Protein AF-A0A1X7SGV0-F1 (afdb_monomer_lite)

Organism: Amphimedon queenslandica (NCBI:txid400682)

pLDDT: mean 88.84, std 8.08, range [60.28, 98.0]

InterPro domains:
  IPR004328 BRO1 domain [PF03097] (2-79)
  IPR004328 BRO1 domai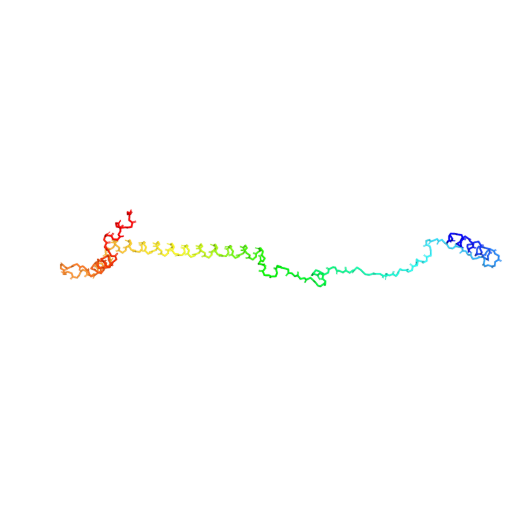n [PS51180] (1-93)
  IPR038499 BRO1 domain superfamily [G3DSA:1.25.40.280] (1-60)

Radius of gyration: 50.73 Å; chains: 1; bounding box: 78×48×131 Å

Structure (mmCIF, N/CA/C/O backbone):
data_AF-A0A1X7SGV0-F1
#
_entry.id   AF-A0A1X7SGV0-F1
#
loop_
_atom_site.group_PDB
_atom_site.id
_atom_site.type_symbol
_atom_site.label_atom_id
_atom_site.label_alt_id
_atom_site.label_comp_id
_atom_site.label_asym_id
_atom_site.label_entity_id
_atom_site.label_seq_id
_atom_site.pdbx_PDB_ins_code
_atom_site.Cartn_x
_atom_site.Cartn_y
_atom_site.Cartn_z
_atom_site.occupancy
_atom_site.B_iso_or_equiv
_atom_site.auth_seq_id
_atom_site.auth_comp_id
_atom_site.auth_asym_id
_atom_site.auth_atom_id
_atom_site.pdbx_PDB_model_num
ATOM 1 N N . GLU A 1 1 ? 40.873 4.808 -59.589 1.00 76.50 1 GLU A N 1
ATOM 2 C CA . GLU A 1 1 ? 41.889 3.741 -59.758 1.00 76.50 1 GLU A CA 1
ATOM 3 C C . GLU A 1 1 ? 41.274 2.352 -59.910 1.00 76.50 1 GLU A C 1
ATOM 5 O O . GLU A 1 1 ? 41.537 1.709 -60.919 1.00 76.50 1 GLU A O 1
ATOM 10 N N . LEU A 1 2 ? 40.386 1.924 -59.003 1.00 88.06 2 LEU A N 1
ATOM 11 C CA . LEU A 1 2 ? 39.732 0.606 -59.063 1.00 88.06 2 LEU A CA 1
ATOM 12 C C . LEU A 1 2 ? 39.016 0.318 -60.396 1.00 88.06 2 LEU A C 1
ATOM 14 O O . LEU A 1 2 ? 39.196 -0.741 -60.984 1.00 88.06 2 LEU A O 1
ATOM 18 N N . THR A 1 3 ? 38.259 1.282 -60.917 1.00 91.44 3 THR A N 1
ATOM 19 C CA . THR A 1 3 ? 37.530 1.146 -62.190 1.00 91.44 3 THR A CA 1
ATOM 20 C C . THR A 1 3 ? 38.450 0.993 -63.399 1.00 91.44 3 THR A C 1
ATOM 22 O O . THR A 1 3 ? 38.129 0.258 -64.326 1.00 91.44 3 THR A O 1
ATOM 25 N N . SER A 1 4 ? 39.605 1.662 -63.389 1.00 91.00 4 SER A N 1
ATOM 26 C CA . SER A 1 4 ? 40.616 1.535 -64.444 1.00 91.00 4 SER A CA 1
ATOM 27 C C . SER A 1 4 ? 41.299 0.166 -64.385 1.00 91.00 4 SER A C 1
ATOM 29 O O . SER A 1 4 ? 41.467 -0.483 -65.413 1.00 91.00 4 SER A O 1
ATOM 31 N N . SER A 1 5 ? 41.609 -0.314 -63.177 1.00 93.06 5 SER A N 1
ATOM 32 C CA . SER A 1 5 ? 42.170 -1.653 -62.964 1.00 93.06 5 SER A CA 1
ATOM 33 C C . SER A 1 5 ? 41.209 -2.764 -63.413 1.00 93.06 5 SER A C 1
ATOM 35 O O . SER A 1 5 ? 41.612 -3.671 -64.136 1.00 93.06 5 SER A O 1
ATOM 37 N N . LEU A 1 6 ? 39.918 -2.649 -63.074 1.00 94.00 6 LEU A N 1
ATOM 38 C CA . LEU A 1 6 ? 38.888 -3.606 -63.493 1.00 94.00 6 LEU A CA 1
ATOM 39 C C . LEU A 1 6 ? 38.749 -3.689 -65.017 1.00 94.00 6 LEU A C 1
ATOM 41 O O . LEU A 1 6 ? 38.675 -4.791 -65.549 1.00 94.00 6 LEU A O 1
ATOM 45 N N . LYS A 1 7 ? 38.764 -2.547 -65.719 1.00 94.25 7 LYS A N 1
ATOM 46 C CA . LYS A 1 7 ? 38.691 -2.516 -67.189 1.00 94.25 7 LYS A CA 1
ATOM 47 C C . LYS A 1 7 ? 39.882 -3.210 -67.841 1.00 94.25 7 LYS A C 1
ATOM 49 O O . LYS A 1 7 ? 39.688 -4.046 -68.710 1.00 94.25 7 LYS A O 1
ATOM 54 N N . LYS A 1 8 ? 41.100 -2.919 -67.372 1.00 94.12 8 LYS A N 1
ATOM 55 C CA . LYS A 1 8 ? 42.316 -3.571 -67.881 1.00 94.12 8 LYS A CA 1
ATOM 56 C C . LYS A 1 8 ? 42.295 -5.083 -67.661 1.00 94.12 8 LYS A C 1
ATOM 58 O O . LYS A 1 8 ? 42.701 -5.829 -68.543 1.00 94.12 8 LYS A O 1
ATOM 63 N N . ASN A 1 9 ? 41.834 -5.529 -66.491 1.00 94.31 9 ASN A N 1
ATOM 64 C CA . ASN A 1 9 ? 41.736 -6.955 -66.184 1.00 94.31 9 ASN A CA 1
ATOM 65 C C . ASN A 1 9 ? 40.685 -7.648 -67.069 1.00 94.31 9 ASN A C 1
ATOM 67 O O . ASN A 1 9 ? 40.935 -8.724 -6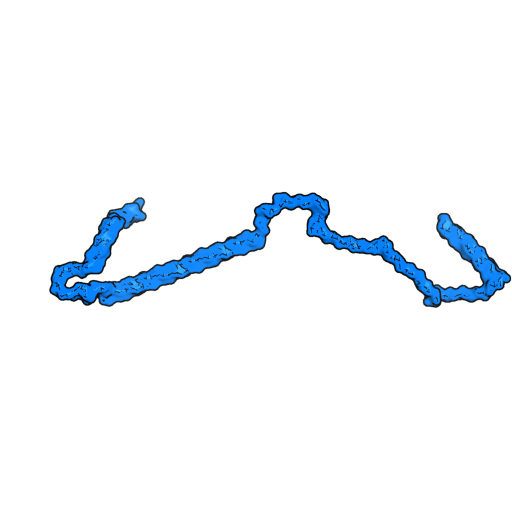7.597 1.00 94.31 9 ASN A O 1
ATOM 71 N N . LEU A 1 10 ? 39.544 -6.992 -67.294 1.00 93.94 10 LEU A N 1
ATOM 72 C CA . LEU A 1 10 ? 38.500 -7.485 -68.190 1.00 93.94 10 LEU A CA 1
ATOM 73 C C . LEU A 1 10 ? 39.017 -7.628 -69.630 1.00 93.94 10 LEU A C 1
ATOM 75 O O . LEU A 1 10 ? 38.889 -8.705 -70.200 1.00 93.94 10 LEU A O 1
ATOM 79 N N . GLU A 1 11 ? 39.668 -6.600 -70.186 1.00 95.00 11 GLU A N 1
ATOM 80 C CA . GLU A 1 11 ? 40.232 -6.639 -71.548 1.00 95.00 11 GLU A CA 1
ATOM 81 C C . GLU A 1 11 ? 41.269 -7.763 -71.721 1.00 95.00 11 GLU A C 1
ATOM 83 O O . GLU A 1 11 ? 41.305 -8.431 -72.757 1.00 95.00 11 GLU A O 1
ATOM 88 N N . ALA A 1 12 ? 42.108 -7.996 -70.705 1.00 93.44 12 ALA A N 1
ATOM 89 C CA . ALA A 1 12 ? 43.094 -9.074 -70.720 1.00 93.44 12 ALA A CA 1
ATOM 90 C C . ALA A 1 12 ? 42.433 -10.464 -70.700 1.00 93.44 12 ALA A C 1
ATOM 92 O O . ALA A 1 12 ? 42.782 -11.315 -71.517 1.00 93.44 12 ALA A O 1
ATOM 93 N N . ILE A 1 13 ? 41.450 -10.676 -69.817 1.00 94.69 13 ILE A N 1
ATOM 94 C CA . ILE A 1 13 ? 40.730 -11.954 -69.694 1.00 94.69 13 ILE A CA 1
ATOM 95 C C . ILE A 1 13 ? 39.895 -12.244 -70.950 1.00 94.69 13 ILE A C 1
ATOM 97 O O . ILE A 1 13 ? 39.880 -13.378 -71.422 1.00 94.69 13 ILE A O 1
ATOM 101 N N . GLU A 1 14 ? 39.234 -11.239 -71.532 1.00 93.88 14 GLU A N 1
ATOM 102 C CA . GLU A 1 14 ? 38.468 -11.405 -72.775 1.00 93.88 14 GLU A CA 1
ATOM 103 C C . GLU A 1 14 ? 39.363 -11.776 -73.956 1.00 93.88 14 GLU A C 1
ATOM 105 O O . GLU A 1 14 ? 38.998 -12.632 -74.765 1.00 93.88 14 GLU A O 1
ATOM 110 N N . LYS A 1 15 ? 40.551 -11.165 -74.049 1.00 95.50 15 LYS A N 1
ATOM 111 C CA . LYS A 1 15 ? 41.538 -11.530 -75.064 1.00 95.50 15 LYS A CA 1
ATOM 112 C C . LYS A 1 15 ? 41.920 -13.003 -74.921 1.00 95.50 15 LYS A C 1
ATOM 114 O O . LYS A 1 15 ? 41.784 -13.757 -75.880 1.00 95.50 15 LYS A O 1
ATOM 119 N N . ASP A 1 16 ? 42.343 -13.435 -73.740 1.00 95.00 16 ASP A N 1
ATOM 120 C CA . ASP A 1 16 ? 42.766 -14.822 -73.536 1.00 95.00 16 ASP A CA 1
ATOM 121 C C . ASP A 1 16 ? 41.618 -15.815 -73.776 1.00 95.00 16 ASP A C 1
ATOM 123 O O . ASP A 1 16 ? 41.822 -16.863 -74.393 1.00 95.00 16 ASP A O 1
ATOM 127 N N . ASN A 1 17 ? 40.389 -15.470 -73.379 1.00 94.12 17 ASN A N 1
ATOM 128 C CA . ASN A 1 17 ? 39.228 -16.312 -73.643 1.00 94.12 17 ASN A CA 1
ATOM 129 C C . ASN A 1 17 ? 38.932 -16.440 -75.146 1.00 94.12 17 ASN A C 1
ATOM 131 O O . ASN A 1 17 ? 38.690 -17.544 -75.612 1.00 94.12 17 ASN A O 1
ATOM 135 N N . ASN A 1 18 ? 39.019 -15.356 -75.924 1.00 93.56 18 ASN A N 1
ATOM 136 C CA . ASN A 1 18 ? 38.724 -15.376 -77.364 1.00 93.56 18 ASN A CA 1
ATOM 137 C C . ASN A 1 18 ? 39.822 -16.033 -78.224 1.00 93.56 18 ASN A C 1
ATOM 139 O O . ASN A 1 18 ? 39.544 -16.445 -79.350 1.00 93.56 18 ASN A O 1
ATOM 143 N N . PHE A 1 19 ? 41.070 -16.090 -77.741 1.00 93.69 19 PHE A N 1
ATOM 144 C CA . PHE A 1 19 ? 42.195 -16.662 -78.496 1.00 93.69 19 PHE A CA 1
ATOM 145 C C . PHE A 1 19 ? 42.606 -18.067 -78.036 1.00 93.69 19 PHE A C 1
ATOM 147 O O . PHE A 1 19 ? 43.133 -18.823 -78.851 1.00 93.69 19 PHE A O 1
ATOM 154 N N . ILE A 1 20 ? 42.407 -18.418 -76.761 1.00 94.88 20 ILE A N 1
ATOM 155 C CA . ILE A 1 20 ? 42.934 -19.659 -76.169 1.00 94.88 20 ILE A CA 1
ATOM 156 C C . ILE A 1 20 ? 41.806 -20.569 -75.673 1.00 94.88 20 ILE A C 1
ATOM 158 O O . ILE A 1 20 ? 41.748 -21.730 -76.074 1.00 94.88 20 ILE A O 1
ATOM 162 N N . TYR A 1 21 ? 40.932 -20.073 -74.792 1.00 93.88 21 TYR A N 1
ATOM 163 C CA . TYR A 1 21 ? 40.044 -20.941 -74.002 1.00 93.88 21 TYR A CA 1
ATOM 164 C C . TYR A 1 21 ? 38.667 -21.185 -74.630 1.00 93.88 21 TYR A C 1
ATOM 166 O O . TYR A 1 21 ? 38.112 -22.269 -74.466 1.00 93.88 21 TYR A O 1
ATOM 174 N N . ASN A 1 22 ? 38.134 -20.210 -75.369 1.00 92.06 22 ASN A N 1
ATOM 175 C CA . ASN A 1 22 ? 36.800 -20.208 -75.977 1.00 92.06 22 ASN A CA 1
ATOM 176 C C . ASN A 1 22 ? 35.681 -20.624 -75.007 1.00 92.06 22 ASN A C 1
ATOM 178 O O . ASN A 1 22 ? 34.716 -21.279 -75.409 1.00 92.06 22 ASN A O 1
ATOM 182 N N . ASP A 1 23 ? 35.812 -20.265 -73.729 1.00 91.62 23 ASP A N 1
ATOM 183 C CA . ASP A 1 23 ? 34.852 -20.654 -72.706 1.00 91.62 23 ASP A CA 1
ATOM 184 C C . ASP A 1 23 ? 33.600 -19.770 -72.769 1.00 91.62 23 ASP A C 1
ATOM 186 O O . ASP A 1 23 ? 33.648 -18.580 -73.113 1.00 91.62 23 ASP A O 1
ATOM 190 N N . ARG A 1 24 ? 32.446 -20.355 -72.449 1.00 90.06 24 ARG A N 1
ATOM 191 C CA . ARG A 1 24 ? 31.163 -19.656 -72.515 1.00 90.06 24 ARG A CA 1
ATOM 192 C C . ARG A 1 24 ? 30.966 -18.837 -71.249 1.00 90.06 24 ARG A C 1
ATOM 194 O O . ARG A 1 24 ? 30.841 -19.394 -70.165 1.00 90.06 24 ARG A O 1
ATOM 201 N N . VAL A 1 25 ? 30.811 -17.524 -71.403 1.00 90.19 25 VAL A N 1
ATOM 202 C CA . VAL A 1 25 ? 30.466 -16.642 -70.282 1.00 90.19 25 VAL A CA 1
ATOM 203 C C . VAL A 1 25 ? 29.075 -17.022 -69.743 1.00 90.19 25 VAL A C 1
ATOM 205 O O . VAL A 1 25 ? 28.094 -16.948 -70.494 1.00 90.19 25 VAL A O 1
ATOM 208 N N . PRO A 1 26 ? 28.966 -17.467 -68.479 1.00 90.56 26 PRO A N 1
ATOM 209 C CA . PRO A 1 26 ? 27.692 -17.842 -67.878 1.00 90.56 26 PRO A CA 1
ATOM 210 C C . PRO A 1 26 ? 26.821 -16.611 -67.607 1.00 90.56 26 PRO A C 1
ATOM 212 O O . PRO A 1 26 ? 27.319 -15.499 -67.424 1.00 90.56 26 PRO A O 1
ATOM 215 N N . ASP A 1 27 ? 25.504 -16.815 -67.545 1.00 91.31 27 ASP A N 1
ATOM 216 C CA . ASP A 1 27 ? 24.578 -15.754 -67.154 1.00 91.31 27 ASP A CA 1
ATOM 217 C C . ASP A 1 27 ? 24.689 -15.466 -65.649 1.00 91.31 27 ASP A C 1
ATOM 219 O O . ASP A 1 27 ? 24.882 -16.377 -64.839 1.00 91.31 27 ASP A O 1
ATOM 223 N N . PHE A 1 28 ? 24.521 -14.206 -65.251 1.00 88.25 28 PHE A N 1
ATOM 224 C CA . PHE A 1 28 ? 24.722 -13.773 -63.867 1.00 88.25 28 PHE A CA 1
ATOM 225 C C . PHE A 1 28 ? 23.824 -14.526 -62.872 1.00 88.25 28 PHE A C 1
ATOM 227 O O . PHE A 1 28 ? 24.242 -14.803 -61.749 1.00 88.25 28 PHE A O 1
ATOM 234 N N . GLY A 1 29 ? 22.608 -14.907 -63.282 1.00 89.25 29 GLY A N 1
ATOM 235 C CA . GLY A 1 29 ? 21.683 -15.681 -62.449 1.00 89.25 29 GLY A CA 1
ATOM 236 C C . GLY A 1 29 ? 22.136 -17.117 -62.164 1.00 89.25 29 GLY A C 1
ATOM 237 O O . GLY A 1 29 ? 21.638 -17.729 -61.221 1.00 89.25 29 GLY A O 1
ATOM 238 N N . THR A 1 30 ? 23.078 -17.642 -62.9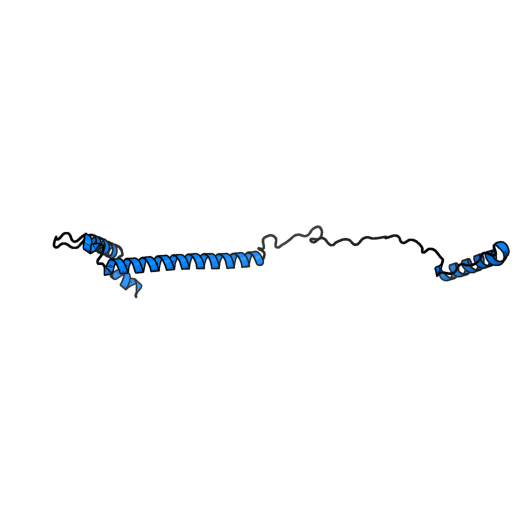52 1.00 89.56 30 THR A N 1
ATOM 239 C CA . THR A 1 30 ? 23.619 -19.006 -62.817 1.00 89.56 30 THR A CA 1
ATOM 240 C C . THR A 1 30 ? 24.888 -19.073 -61.968 1.00 89.56 30 THR A C 1
ATOM 242 O O . THR A 1 30 ? 25.329 -20.166 -61.620 1.00 89.56 30 THR A O 1
ATOM 245 N N . LEU A 1 31 ? 25.461 -17.920 -61.606 1.00 90.50 31 LEU A N 1
ATOM 246 C CA . LEU A 1 31 ? 26.652 -17.838 -60.767 1.00 90.50 31 LEU A CA 1
ATOM 247 C C . LEU A 1 31 ? 26.308 -18.047 -59.288 1.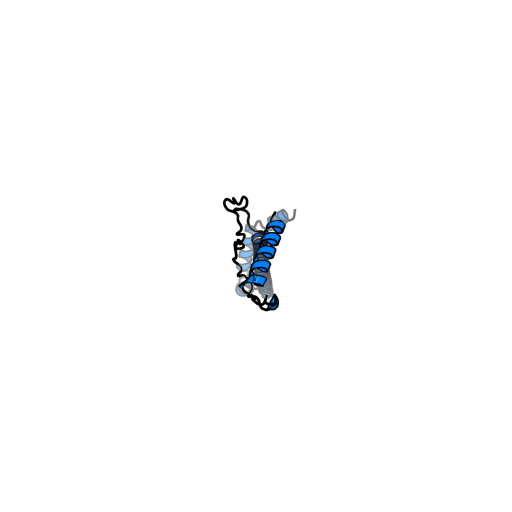00 90.50 31 LEU A C 1
ATOM 249 O O . LEU A 1 31 ? 25.344 -17.484 -58.760 1.00 90.50 31 LEU A O 1
ATOM 253 N N . GLU A 1 32 ? 27.150 -18.807 -58.588 1.00 90.75 32 GLU A N 1
ATOM 254 C CA . GLU A 1 32 ? 27.061 -18.921 -57.136 1.00 90.75 32 GLU A CA 1
ATOM 255 C C . GLU A 1 32 ? 27.365 -17.574 -56.472 1.00 90.75 32 GLU A C 1
ATOM 257 O O . GLU A 1 32 ? 28.321 -16.871 -56.810 1.00 90.75 32 GLU A O 1
ATOM 262 N N . ARG A 1 33 ? 26.530 -17.190 -55.503 1.00 88.19 33 ARG A N 1
ATOM 263 C CA . ARG A 1 33 ? 26.707 -15.923 -54.789 1.00 88.19 33 ARG A CA 1
ATOM 264 C C . ARG A 1 33 ? 27.900 -16.025 -53.833 1.00 88.19 33 ARG A C 1
ATOM 266 O O . ARG A 1 33 ? 27.965 -16.991 -53.073 1.00 88.19 33 ARG A O 1
ATOM 273 N N . PRO A 1 34 ? 28.778 -15.007 -53.770 1.00 90.25 34 PRO A N 1
ATOM 274 C CA . PRO A 1 34 ? 29.844 -14.969 -52.778 1.00 90.25 34 PRO A CA 1
ATOM 275 C C . PRO A 1 34 ? 29.296 -15.070 -51.347 1.00 90.25 34 PRO A C 1
ATOM 277 O O . PRO A 1 34 ? 28.265 -14.472 -51.017 1.00 90.25 34 PRO A O 1
ATOM 280 N N . GLY A 1 35 ? 30.002 -15.806 -50.487 1.00 90.44 35 GLY A N 1
ATOM 281 C CA . GLY A 1 35 ? 29.667 -15.919 -49.069 1.00 90.44 35 GLY A CA 1
ATOM 282 C C . GLY A 1 35 ? 29.731 -14.571 -48.341 1.00 90.44 35 GLY A C 1
ATOM 283 O O . GLY A 1 35 ? 30.439 -13.650 -48.749 1.00 90.44 35 GLY A O 1
ATOM 284 N N . LYS A 1 36 ? 28.992 -14.450 -47.235 1.00 90.31 36 LYS A N 1
ATOM 285 C CA . LYS A 1 36 ? 29.017 -13.266 -46.362 1.00 90.31 36 LYS A CA 1
ATOM 286 C C . LYS A 1 36 ? 29.667 -13.622 -45.031 1.00 90.31 36 LYS A C 1
ATOM 288 O O . LYS A 1 36 ? 29.302 -14.625 -44.425 1.00 90.31 36 LYS A O 1
ATOM 293 N N . ALA A 1 37 ? 30.572 -12.774 -44.553 1.00 89.50 37 ALA A N 1
ATOM 294 C CA . ALA A 1 37 ? 31.156 -12.876 -43.219 1.00 89.50 37 ALA A CA 1
ATOM 295 C C . ALA A 1 37 ? 30.607 -11.754 -42.328 1.00 89.50 37 ALA A C 1
ATOM 297 O O . ALA A 1 37 ? 30.652 -10.582 -42.701 1.00 89.50 37 ALA A O 1
ATOM 298 N N . SER A 1 38 ? 30.077 -12.103 -41.153 1.00 86.25 38 SER A N 1
ATOM 299 C CA . SER A 1 38 ? 29.633 -11.109 -40.170 1.00 86.25 38 SER A CA 1
ATOM 300 C C . SER A 1 38 ? 30.838 -10.578 -39.400 1.00 86.25 38 SER A C 1
ATOM 302 O O . SER A 1 38 ? 31.469 -11.326 -38.659 1.00 86.25 38 SER A O 1
ATOM 304 N N . ILE A 1 39 ? 31.150 -9.292 -39.565 1.00 89.25 39 ILE A N 1
ATOM 305 C CA . ILE A 1 39 ? 32.344 -8.655 -38.973 1.00 89.25 39 ILE A CA 1
ATOM 306 C C . ILE A 1 39 ? 32.056 -8.109 -37.562 1.00 89.25 39 ILE A C 1
ATOM 308 O O . ILE A 1 39 ? 32.971 -7.834 -36.794 1.00 89.25 39 ILE A O 1
ATOM 312 N N . ALA A 1 40 ? 30.783 -7.984 -37.182 1.00 90.44 40 ALA A N 1
ATOM 313 C CA . ALA A 1 40 ? 30.388 -7.459 -35.880 1.00 90.44 40 ALA A CA 1
ATOM 314 C C . ALA A 1 40 ? 29.133 -8.148 -35.333 1.00 90.44 40 ALA A C 1
ATOM 316 O O . ALA A 1 40 ? 28.376 -8.787 -36.070 1.00 90.44 40 ALA A O 1
ATOM 317 N N . LYS A 1 41 ? 28.919 -7.991 -34.024 1.00 87.75 41 LYS A N 1
ATOM 318 C CA . LYS A 1 41 ? 27.681 -8.334 -33.317 1.00 87.75 41 LYS A CA 1
ATOM 319 C C . LYS A 1 41 ? 27.168 -7.095 -32.592 1.00 87.75 41 LYS A C 1
ATOM 321 O O . LYS A 1 41 ? 27.959 -6.290 -32.109 1.00 87.75 41 LYS A O 1
ATOM 326 N N . VAL A 1 42 ? 25.848 -6.964 -32.505 1.00 85.06 42 VAL A N 1
ATOM 327 C CA . VAL A 1 42 ? 25.211 -5.907 -31.713 1.00 85.06 42 VAL A CA 1
ATOM 328 C C . VAL A 1 42 ? 25.484 -6.178 -30.235 1.00 85.06 42 VAL A C 1
ATOM 330 O O . VAL A 1 42 ? 25.208 -7.273 -29.745 1.00 85.06 42 VAL A O 1
ATOM 333 N N . ILE A 1 43 ? 26.032 -5.189 -29.532 1.00 84.19 43 ILE A N 1
ATOM 334 C CA . ILE A 1 43 ? 26.228 -5.256 -28.083 1.00 84.19 43 ILE A CA 1
ATOM 335 C C . ILE A 1 43 ? 24.930 -4.797 -27.419 1.00 84.19 43 ILE A C 1
ATOM 337 O O . ILE A 1 43 ? 24.410 -3.729 -27.741 1.00 84.19 43 ILE A O 1
ATOM 341 N N . GLN A 1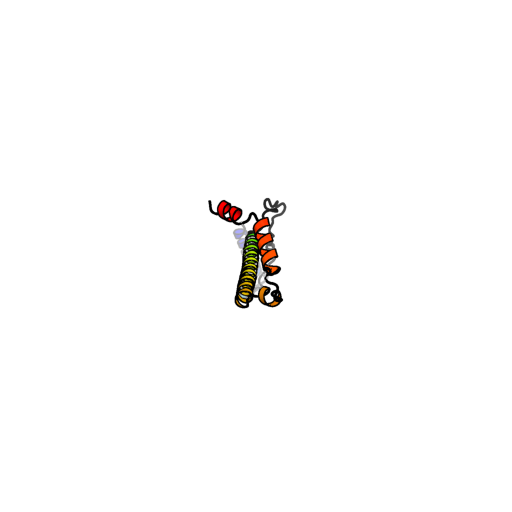 44 ? 24.395 -5.605 -26.504 1.00 81.31 44 GLN A N 1
ATOM 342 C CA . GLN A 1 44 ? 23.240 -5.208 -25.704 1.00 81.31 44 GLN A CA 1
ATOM 343 C C . GLN A 1 44 ? 23.672 -4.184 -24.654 1.00 81.31 44 GLN A C 1
ATOM 345 O O . GLN A 1 44 ? 24.634 -4.407 -23.921 1.00 81.31 44 GLN A O 1
ATOM 350 N N . PHE A 1 45 ? 22.956 -3.065 -24.583 1.00 75.75 45 PHE A N 1
ATOM 351 C CA . PHE A 1 45 ? 23.209 -2.046 -23.576 1.00 75.75 45 PHE A CA 1
ATOM 352 C C . PHE A 1 45 ? 22.724 -2.551 -22.215 1.00 75.75 45 PHE A C 1
ATOM 354 O O . PHE A 1 45 ? 21.524 -2.716 -22.001 1.00 75.75 45 PHE A O 1
ATOM 361 N N . GLN A 1 46 ? 23.655 -2.818 -21.302 1.00 74.94 46 GLN A N 1
ATOM 362 C CA . GLN A 1 46 ? 23.332 -3.101 -19.908 1.00 74.94 46 GLN A CA 1
ATOM 363 C C . GLN A 1 46 ? 23.403 -1.789 -19.130 1.00 74.94 46 GLN A C 1
ATOM 365 O O . GLN A 1 46 ? 24.438 -1.128 -19.109 1.00 74.94 46 GLN A O 1
ATOM 370 N N . SER A 1 47 ? 22.278 -1.395 -18.534 1.00 76.75 47 SER A N 1
ATOM 371 C CA . SER A 1 47 ? 22.246 -0.316 -17.551 1.00 76.75 47 SER A CA 1
ATOM 372 C C . SER A 1 47 ? 22.482 -0.916 -16.161 1.00 76.75 47 SER A C 1
ATOM 374 O O . SER A 1 47 ? 21.820 -1.904 -15.837 1.00 76.75 47 SER A O 1
ATOM 376 N N . PRO A 1 48 ? 23.358 -0.330 -15.328 1.00 72.19 48 PRO A N 1
ATOM 377 C CA . PRO A 1 48 ? 24.113 0.902 -15.561 1.00 72.19 48 PRO A CA 1
ATOM 378 C C . PRO A 1 48 ? 25.402 0.688 -16.374 1.00 72.19 48 PRO A C 1
ATOM 380 O O . PRO A 1 48 ? 25.959 -0.406 -16.401 1.00 72.19 48 PRO A O 1
ATOM 383 N N . ALA A 1 49 ? 25.922 1.765 -16.972 1.00 71.12 49 ALA A N 1
ATOM 384 C CA . ALA A 1 49 ? 27.264 1.762 -17.555 1.00 71.12 49 ALA A CA 1
ATOM 385 C C . ALA A 1 49 ? 28.339 1.503 -16.478 1.00 71.12 49 ALA A C 1
ATOM 387 O O . ALA A 1 49 ? 28.145 1.817 -15.300 1.00 71.12 49 ALA A O 1
ATOM 388 N N . SER A 1 50 ? 29.491 0.949 -16.874 1.00 72.94 50 SER A N 1
ATOM 389 C CA . SER A 1 50 ? 30.600 0.704 -15.944 1.00 72.94 50 SER A CA 1
ATOM 390 C C . SER A 1 50 ? 31.005 2.000 -15.229 1.00 72.94 50 SER A C 1
ATOM 392 O O . SER A 1 50 ? 31.226 3.012 -15.895 1.00 72.94 50 SER A O 1
ATOM 394 N N . ASN A 1 51 ? 31.148 1.941 -13.900 1.00 75.50 51 ASN A N 1
ATOM 395 C CA . ASN A 1 51 ? 31.424 3.067 -12.989 1.00 75.50 51 ASN A CA 1
ATOM 396 C C . ASN A 1 51 ? 30.241 4.013 -12.699 1.00 75.50 51 ASN A C 1
ATOM 398 O O . ASN A 1 51 ? 30.455 5.163 -12.316 1.00 75.50 51 ASN A O 1
ATOM 402 N N . PHE A 1 52 ? 28.996 3.554 -12.837 1.00 82.56 52 PHE A N 1
ATOM 403 C CA . PHE A 1 52 ? 27.839 4.315 -12.362 1.00 82.56 52 PHE A CA 1
ATOM 404 C C . PHE A 1 52 ? 27.774 4.350 -10.827 1.00 82.56 52 PHE A C 1
ATOM 406 O O . PHE A 1 52 ? 27.666 3.309 -10.179 1.00 82.56 52 PHE A O 1
ATOM 413 N N . LEU A 1 53 ? 27.803 5.557 -10.259 1.00 83.25 53 LEU A N 1
ATOM 414 C CA . LEU A 1 53 ? 27.475 5.816 -8.860 1.00 83.25 53 LEU A CA 1
ATOM 415 C C . LEU A 1 53 ? 26.041 6.341 -8.783 1.00 83.25 53 LEU A C 1
ATOM 417 O O . LEU A 1 53 ? 25.749 7.427 -9.282 1.00 83.25 53 LEU A O 1
ATOM 421 N N . ASP A 1 54 ? 25.162 5.586 -8.135 1.00 83.88 54 ASP A N 1
ATOM 422 C CA . ASP A 1 54 ? 23.798 6.031 -7.878 1.00 83.88 54 ASP A CA 1
ATOM 423 C C . ASP A 1 54 ? 23.761 6.989 -6.674 1.00 83.88 54 ASP A C 1
ATOM 425 O O . ASP A 1 54 ? 23.971 6.597 -5.523 1.00 83.88 54 ASP A O 1
ATOM 429 N N . LEU A 1 55 ? 23.492 8.268 -6.943 1.00 88.31 55 LEU A N 1
ATOM 430 C CA . LEU A 1 55 ? 23.349 9.307 -5.917 1.00 88.31 55 LEU A CA 1
ATOM 431 C C . LEU A 1 55 ? 22.042 9.170 -5.112 1.00 88.31 55 LEU A C 1
ATOM 433 O O . LEU A 1 55 ? 21.902 9.802 -4.066 1.00 88.31 55 LEU A O 1
ATOM 437 N N . PHE A 1 56 ? 21.096 8.347 -5.576 1.00 89.12 56 PHE A N 1
ATOM 438 C CA . PHE A 1 56 ? 19.763 8.170 -5.001 1.00 89.12 56 PHE A CA 1
ATOM 439 C C . PHE A 1 56 ? 19.557 6.783 -4.383 1.00 89.12 56 PHE A C 1
ATOM 441 O O . PHE A 1 56 ? 18.422 6.378 -4.161 1.00 89.12 56 PHE A O 1
ATOM 448 N N . THR A 1 57 ? 20.630 6.076 -4.025 1.00 84.69 57 THR A N 1
ATOM 449 C CA . THR A 1 57 ? 20.555 4.749 -3.376 1.00 84.69 57 THR A CA 1
ATOM 450 C C . THR A 1 57 ? 19.659 4.708 -2.137 1.00 84.69 57 THR A C 1
ATOM 452 O O . THR A 1 57 ? 19.007 3.701 -1.877 1.00 84.69 57 THR A O 1
ATOM 455 N N . ASN A 1 58 ? 19.600 5.805 -1.380 1.00 86.44 58 ASN A N 1
ATOM 456 C CA . ASN A 1 58 ? 18.760 5.924 -0.185 1.00 86.44 58 ASN A CA 1
ATOM 457 C C . ASN A 1 58 ? 17.349 6.464 -0.477 1.00 86.44 58 ASN A C 1
ATOM 459 O O . ASN A 1 58 ? 16.532 6.580 0.438 1.00 86.44 58 ASN A O 1
ATOM 463 N N . LEU A 1 59 ? 17.055 6.844 -1.723 1.00 90.25 59 LEU A N 1
ATOM 464 C CA . LEU A 1 59 ? 15.747 7.355 -2.106 1.00 90.25 59 LEU A CA 1
ATOM 465 C C . LEU A 1 59 ? 14.765 6.193 -2.213 1.00 90.25 59 LEU A C 1
ATOM 467 O O . LEU A 1 59 ? 14.942 5.266 -3.001 1.00 90.25 59 LEU A O 1
ATOM 471 N N . VAL A 1 60 ? 13.684 6.272 -1.444 1.00 87.19 60 VAL A N 1
ATOM 472 C CA . VAL A 1 60 ? 12.618 5.278 -1.519 1.00 87.19 60 VAL A CA 1
ATOM 473 C C . VAL A 1 60 ? 11.872 5.433 -2.850 1.00 87.19 60 VAL A C 1
ATOM 475 O O . VAL A 1 60 ? 11.386 6.528 -3.150 1.00 87.19 60 VAL A O 1
ATOM 478 N N . PRO A 1 61 ? 11.718 4.354 -3.637 1.00 91.19 61 PRO A N 1
ATOM 479 C CA . PRO A 1 61 ? 10.930 4.378 -4.860 1.00 91.19 61 PRO A CA 1
ATOM 480 C C . PRO A 1 61 ? 9.494 4.858 -4.619 1.00 91.19 61 PRO A C 1
ATOM 482 O O . PRO A 1 61 ? 8.817 4.407 -3.692 1.00 91.19 61 PRO A O 1
ATOM 485 N N . LEU A 1 62 ? 8.992 5.712 -5.515 1.00 92.12 62 LEU A N 1
ATOM 486 C CA . LEU A 1 62 ? 7.625 6.242 -5.449 1.00 92.12 62 LEU A CA 1
ATOM 487 C C . LEU A 1 62 ? 6.545 5.158 -5.281 1.00 92.12 62 LEU A C 1
ATOM 489 O O . LEU A 1 62 ? 5.662 5.352 -4.443 1.00 92.12 62 LEU A O 1
ATOM 493 N N . PRO A 1 63 ? 6.603 3.997 -5.972 1.00 93.25 63 PRO A N 1
ATOM 494 C CA . PRO A 1 63 ? 5.603 2.949 -5.775 1.00 93.25 63 PRO A CA 1
ATOM 495 C C . PRO A 1 63 ? 5.535 2.443 -4.329 1.00 93.25 63 PRO A C 1
ATOM 497 O O . PRO A 1 63 ? 4.448 2.164 -3.831 1.00 93.25 63 PRO A O 1
ATOM 500 N N . ILE A 1 64 ? 6.678 2.375 -3.635 1.00 92.94 64 ILE A N 1
ATOM 501 C CA . ILE A 1 64 ? 6.747 1.943 -2.234 1.00 92.94 64 ILE A CA 1
ATOM 502 C C . ILE A 1 64 ? 6.150 3.017 -1.324 1.00 92.94 64 ILE A C 1
ATOM 504 O O . ILE A 1 64 ? 5.365 2.693 -0.436 1.00 92.94 64 ILE A O 1
ATOM 508 N N . SER A 1 65 ? 6.456 4.293 -1.571 1.00 92.31 65 SER A N 1
ATOM 509 C CA . SER A 1 65 ? 5.865 5.405 -0.817 1.00 92.31 65 SER A CA 1
ATOM 510 C C . SER A 1 65 ? 4.334 5.428 -0.942 1.00 92.31 65 SER A C 1
ATOM 512 O O . SER A 1 65 ? 3.625 5.477 0.066 1.00 92.31 65 SER A O 1
ATOM 514 N N . HIS A 1 66 ? 3.810 5.279 -2.164 1.00 94.62 66 HIS A N 1
ATOM 515 C CA . HIS A 1 66 ? 2.370 5.185 -2.407 1.00 94.62 66 HIS A CA 1
ATOM 516 C C . HIS A 1 66 ? 1.742 3.954 -1.743 1.00 94.62 66 HIS A C 1
ATOM 518 O O . HIS A 1 66 ? 0.684 4.065 -1.121 1.00 94.62 66 HIS A O 1
ATOM 524 N N . ALA A 1 67 ? 2.395 2.791 -1.826 1.00 94.81 67 ALA A N 1
ATOM 525 C CA . ALA A 1 67 ? 1.922 1.576 -1.172 1.00 94.81 67 ALA A CA 1
ATOM 526 C C . ALA A 1 67 ? 1.866 1.733 0.357 1.00 94.81 67 ALA A C 1
ATOM 528 O O . ALA A 1 67 ? 0.876 1.336 0.971 1.00 94.81 67 ALA A O 1
ATOM 529 N N . MET A 1 68 ? 2.877 2.362 0.961 1.00 96.00 68 MET A N 1
ATOM 530 C CA . MET A 1 68 ? 2.936 2.603 2.403 1.00 96.00 68 MET A CA 1
ATOM 531 C C . MET A 1 68 ? 1.845 3.574 2.869 1.00 96.00 68 MET A C 1
ATOM 533 O O . MET A 1 68 ? 1.192 3.333 3.883 1.00 96.00 68 MET A O 1
ATOM 537 N N . SER A 1 69 ? 1.606 4.650 2.115 1.00 95.94 69 SER A N 1
ATOM 538 C CA . SER A 1 69 ? 0.522 5.594 2.405 1.00 95.94 69 SER A CA 1
ATOM 539 C C . SER A 1 69 ? -0.845 4.906 2.352 1.00 95.94 69 SER A C 1
ATOM 541 O O . SER A 1 69 ? -1.608 5.003 3.309 1.00 95.94 69 SER A O 1
ATOM 543 N N . ASN A 1 70 ? -1.113 4.130 1.298 1.00 96.88 70 ASN A N 1
ATOM 544 C CA . ASN A 1 70 ? -2.356 3.368 1.167 1.00 96.88 70 ASN A CA 1
ATOM 545 C C . ASN A 1 70 ? -2.522 2.334 2.294 1.00 96.88 70 ASN A C 1
ATOM 547 O O . ASN A 1 70 ? -3.607 2.188 2.853 1.00 96.88 70 ASN A O 1
ATOM 551 N N . TYR A 1 71 ? -1.444 1.634 2.659 1.00 97.38 71 TYR A N 1
ATOM 552 C CA . TYR A 1 71 ? -1.452 0.700 3.784 1.00 97.38 71 TYR A CA 1
ATOM 553 C C . TYR A 1 71 ? -1.835 1.397 5.093 1.00 97.38 71 TYR A C 1
ATOM 555 O O . TYR A 1 71 ? -2.727 0.921 5.793 1.00 97.38 71 TYR A O 1
ATOM 563 N N . ASN A 1 72 ? -1.217 2.540 5.400 1.00 97.12 72 ASN A N 1
ATOM 564 C CA . ASN A 1 72 ? -1.527 3.298 6.609 1.00 97.12 72 ASN A CA 1
ATOM 565 C C . ASN A 1 72 ? -2.984 3.771 6.621 1.00 97.12 72 ASN A C 1
ATOM 567 O O . ASN A 1 72 ? -3.670 3.550 7.613 1.00 97.12 72 ASN A O 1
ATOM 571 N N . SER A 1 73 ? -3.492 4.311 5.509 1.00 97.19 73 SER A N 1
ATOM 572 C CA . SER A 1 73 ? -4.900 4.715 5.410 1.00 97.19 73 SER A CA 1
ATOM 573 C C . SER A 1 73 ? -5.862 3.550 5.648 1.00 97.19 73 SER A C 1
ATOM 575 O O . SER A 1 73 ? -6.853 3.710 6.354 1.00 97.19 73 SER A O 1
ATOM 577 N N . LYS A 1 74 ? -5.568 2.361 5.109 1.00 97.50 74 LYS A N 1
ATOM 578 C CA . LYS A 1 74 ? -6.385 1.160 5.347 1.00 97.50 74 LYS A CA 1
ATOM 579 C C . LYS A 1 74 ? -6.309 0.675 6.790 1.00 97.50 74 LYS A C 1
ATOM 581 O O . LYS A 1 74 ? -7.325 0.272 7.344 1.00 97.50 74 LYS A O 1
ATOM 586 N N . LYS A 1 75 ? -5.117 0.704 7.389 1.00 97.88 75 LYS A N 1
ATOM 587 C CA . LYS A 1 75 ? -4.907 0.335 8.791 1.00 97.88 75 LYS A CA 1
ATOM 588 C C . LYS A 1 75 ? -5.718 1.248 9.709 1.00 97.88 75 LYS A C 1
ATOM 590 O O . LYS A 1 75 ? -6.421 0.752 10.581 1.00 97.88 75 LYS A O 1
ATOM 595 N N . ASP A 1 76 ? -5.638 2.557 9.493 1.00 97.69 76 ASP A N 1
ATOM 596 C CA . ASP A 1 76 ? -6.345 3.533 10.319 1.00 97.69 76 ASP A CA 1
ATOM 597 C C . ASP A 1 76 ? -7.864 3.397 10.143 1.00 97.69 76 ASP A C 1
ATOM 599 O O . ASP A 1 76 ? -8.580 3.356 11.138 1.00 97.69 76 ASP A O 1
ATOM 603 N N . ALA A 1 77 ? -8.347 3.204 8.909 1.00 97.19 77 ALA A N 1
ATOM 604 C CA . ALA A 1 77 ? -9.763 2.945 8.645 1.00 97.19 77 ALA A CA 1
ATOM 605 C C . ALA A 1 77 ? -10.282 1.695 9.378 1.00 97.19 77 ALA A C 1
ATOM 607 O O . ALA A 1 77 ? -11.317 1.768 10.032 1.00 97.19 77 ALA A O 1
ATOM 608 N N . LEU A 1 78 ? -9.541 0.581 9.330 1.00 97.94 78 LEU A N 1
ATOM 609 C CA . LEU A 1 78 ? -9.917 -0.663 10.012 1.00 97.94 78 LEU A CA 1
ATOM 610 C C . LEU A 1 78 ? -9.973 -0.474 11.532 1.00 97.94 78 LEU A C 1
ATOM 612 O O . LEU A 1 78 ? -10.924 -0.899 12.183 1.00 97.94 78 LEU A O 1
ATOM 616 N N . VAL A 1 79 ? -8.964 0.183 12.109 1.00 98.00 79 VAL A N 1
ATOM 617 C CA . VAL A 1 79 ? -8.925 0.440 13.556 1.00 98.00 79 VAL A CA 1
ATOM 618 C C . VAL A 1 79 ? -10.074 1.355 13.978 1.00 98.00 79 VAL A C 1
ATOM 620 O O . VAL A 1 79 ? -10.708 1.098 15.001 1.00 98.00 79 VAL A O 1
ATOM 623 N N . SER A 1 80 ? -10.358 2.406 13.208 1.00 97.25 80 SER A N 1
ATOM 624 C CA . SER A 1 80 ? -11.476 3.309 13.478 1.00 97.25 80 SER A CA 1
ATOM 625 C C . SER A 1 80 ? -12.826 2.601 13.386 1.00 97.25 80 SER A C 1
ATOM 627 O O . SER A 1 80 ? -13.652 2.799 14.273 1.00 97.25 80 SER A O 1
ATOM 629 N N . GLU A 1 81 ? -13.027 1.750 12.380 1.00 97.81 81 GLU A N 1
ATOM 630 C CA . GLU A 1 81 ? -14.253 0.966 12.204 1.00 97.81 81 GLU A CA 1
ATOM 631 C C . GLU A 1 81 ? -14.490 0.018 13.386 1.00 97.81 81 GLU A C 1
ATOM 633 O O . GLU A 1 81 ? -15.563 0.031 13.992 1.00 97.81 81 GLU A O 1
ATOM 638 N N . GLU A 1 82 ? -13.480 -0.764 13.778 1.00 97.31 82 GLU A N 1
ATOM 639 C CA . GLU A 1 82 ? -13.647 -1.723 14.873 1.00 97.31 82 GLU A CA 1
ATOM 640 C C . GLU A 1 82 ? -13.816 -1.009 16.227 1.00 97.31 82 GLU A C 1
ATOM 642 O O . GLU A 1 82 ? -14.578 -1.462 17.086 1.00 97.31 82 GLU A O 1
ATOM 647 N N . LEU A 1 83 ? -13.170 0.150 16.411 1.00 97.75 83 LEU A N 1
ATOM 648 C CA . LEU A 1 83 ? -13.362 0.997 17.588 1.00 97.75 83 LEU A CA 1
ATOM 649 C C . LEU A 1 83 ? -14.781 1.572 17.649 1.00 97.75 83 LEU A C 1
ATOM 651 O O . LEU A 1 83 ? -15.393 1.582 18.719 1.00 97.75 83 LEU A O 1
ATOM 655 N N . GLU A 1 84 ? -15.301 2.064 16.526 1.00 97.50 84 GLU A N 1
ATOM 656 C CA . GLU A 1 84 ? -16.661 2.588 16.432 1.00 97.50 84 GLU A CA 1
ATOM 657 C C . GLU A 1 84 ? -17.681 1.488 16.723 1.00 97.50 84 GLU A C 1
ATOM 659 O O . GLU A 1 84 ? -18.566 1.668 17.559 1.00 97.50 84 GLU A O 1
ATOM 664 N N . LYS A 1 85 ? -17.497 0.307 16.133 1.00 97.75 85 LYS A N 1
ATOM 665 C CA . LYS A 1 85 ? -18.326 -0.867 16.402 1.00 97.75 85 LYS A CA 1
ATOM 666 C C . LYS A 1 85 ? -18.323 -1.237 17.882 1.00 97.75 85 LYS A C 1
ATOM 668 O O . LYS A 1 85 ? -19.398 -1.406 18.451 1.00 97.75 85 LYS A O 1
ATOM 673 N N . LEU A 1 86 ? -17.154 -1.296 18.527 1.00 97.50 86 LEU A N 1
ATOM 674 C CA . LEU A 1 86 ? -17.051 -1.609 19.955 1.00 97.50 86 LEU A CA 1
ATOM 675 C C . LEU A 1 86 ? -17.767 -0.563 20.823 1.00 97.50 86 LEU A C 1
ATOM 677 O O . LEU A 1 86 ? -18.506 -0.920 21.748 1.00 97.50 86 LEU A O 1
ATOM 681 N N . ARG A 1 87 ? -17.580 0.726 20.513 1.00 96.94 87 ARG A N 1
ATOM 682 C CA . ARG A 1 87 ? -18.257 1.834 21.203 1.00 96.94 87 ARG A CA 1
ATOM 683 C C . ARG A 1 87 ? -19.770 1.739 21.050 1.00 96.94 87 ARG A C 1
ATOM 685 O O . ARG A 1 87 ? -20.472 1.802 22.056 1.00 96.94 87 ARG A O 1
ATOM 692 N N . ASN A 1 88 ? -20.251 1.494 19.836 1.00 96.56 88 ASN A N 1
ATOM 693 C CA . ASN A 1 88 ? -21.673 1.349 19.541 1.00 96.56 88 ASN A CA 1
ATOM 694 C C . ASN A 1 88 ? -22.265 0.145 20.282 1.00 96.56 88 ASN A C 1
ATOM 696 O O . ASN A 1 88 ? -23.257 0.297 20.988 1.00 96.56 88 ASN A O 1
ATOM 700 N N . THR A 1 89 ? -21.618 -1.026 20.228 1.00 96.94 89 THR A N 1
ATOM 701 C CA . THR A 1 89 ? -22.089 -2.216 20.956 1.00 96.94 89 THR A CA 1
ATOM 702 C C . THR A 1 89 ? -22.104 -2.009 22.467 1.00 96.94 89 THR A C 1
ATOM 704 O O . THR A 1 89 ? -23.023 -2.470 23.137 1.00 96.94 89 THR A O 1
ATOM 707 N N . THR A 1 90 ? -21.120 -1.285 23.008 1.00 96.00 90 THR A N 1
ATOM 708 C CA . THR A 1 90 ? -21.058 -0.981 24.444 1.00 96.00 90 THR A CA 1
ATOM 709 C C . THR A 1 90 ? -22.158 -0.000 24.844 1.00 96.00 90 THR A C 1
ATOM 711 O O . THR A 1 90 ? -22.805 -0.208 25.868 1.00 96.00 90 THR A O 1
ATOM 714 N N . SER A 1 91 ? -22.418 1.033 24.033 1.00 95.75 91 SER A N 1
ATOM 715 C CA . SER A 1 91 ? -23.533 1.964 24.258 1.00 95.75 91 SER A CA 1
ATOM 716 C C . SER A 1 91 ? -24.868 1.226 24.240 1.00 95.75 91 SER A C 1
ATOM 718 O O . SER A 1 91 ? -25.607 1.285 25.218 1.00 95.75 91 SER A O 1
ATOM 720 N N . SER A 1 92 ? -25.129 0.433 23.198 1.00 96.31 92 SER A N 1
ATOM 721 C CA . SER A 1 92 ? -26.371 -0.335 23.074 1.00 96.31 92 SER A CA 1
ATOM 722 C C . SER A 1 92 ? -26.558 -1.357 24.198 1.00 96.31 92 SER A C 1
ATOM 724 O O . SER A 1 92 ? -27.685 -1.579 24.643 1.00 96.31 92 SER A O 1
ATOM 726 N N . LEU A 1 93 ? -25.475 -1.975 24.683 1.00 95.19 93 LEU A N 1
ATOM 727 C CA . LEU A 1 93 ? -25.525 -2.863 25.844 1.00 95.19 93 LEU A CA 1
ATOM 728 C C . LEU A 1 93 ? -25.876 -2.088 27.117 1.00 95.19 93 LEU A C 1
ATOM 730 O O . LEU A 1 93 ? -26.763 -2.511 27.852 1.00 95.19 93 LEU A O 1
ATOM 734 N N . ASN A 1 94 ? -25.223 -0.951 27.367 1.00 93.06 94 ASN A N 1
ATOM 735 C CA . ASN A 1 94 ? -25.513 -0.109 28.528 1.00 93.06 94 ASN A CA 1
ATOM 736 C C . ASN A 1 94 ? -26.956 0.411 28.511 1.00 93.06 94 ASN A C 1
ATOM 738 O O . ASN A 1 94 ? -27.610 0.414 29.551 1.00 93.06 94 ASN A O 1
ATOM 742 N N . GLU A 1 95 ? -27.467 0.796 27.342 1.00 94.19 95 GLU A N 1
ATOM 743 C CA . GLU A 1 95 ? -28.866 1.186 27.147 1.00 94.19 95 GLU A CA 1
ATOM 744 C C . GLU A 1 95 ? -29.825 0.030 27.462 1.00 94.19 95 GLU A C 1
ATOM 746 O O . GLU A 1 95 ? -30.811 0.229 28.172 1.00 94.19 95 GLU A O 1
ATOM 751 N N . ASN A 1 96 ? -29.520 -1.191 27.004 1.00 94.06 96 ASN A N 1
ATOM 752 C CA . ASN A 1 96 ? -30.316 -2.380 27.325 1.00 94.06 96 ASN A CA 1
ATOM 753 C C . ASN A 1 96 ? -30.273 -2.743 28.814 1.00 94.06 96 ASN A C 1
ATOM 755 O O . ASN A 1 96 ? -31.292 -3.110 29.394 1.00 94.06 96 ASN A O 1
ATOM 759 N N . LEU A 1 97 ? -29.108 -2.655 29.454 1.00 90.50 97 LEU A N 1
ATOM 760 C CA . LEU A 1 97 ? -28.989 -2.910 30.889 1.00 90.50 97 LEU A CA 1
ATOM 761 C C . LEU A 1 97 ? -29.784 -1.871 31.685 1.00 90.50 97 LEU A C 1
ATOM 763 O O . LEU A 1 97 ? -30.549 -2.242 32.572 1.00 90.50 97 LEU A O 1
ATOM 767 N N . ALA A 1 98 ? -29.678 -0.593 31.315 1.00 89.44 98 ALA A N 1
ATOM 768 C CA . ALA A 1 98 ? -30.424 0.485 31.951 1.00 89.44 98 ALA A CA 1
ATOM 769 C C . ALA A 1 98 ? -31.943 0.333 31.771 1.00 89.44 98 ALA A C 1
ATOM 771 O O . ALA A 1 98 ? -32.685 0.520 32.734 1.00 89.44 98 ALA A O 1
ATOM 772 N N . SER A 1 99 ? -32.420 -0.057 30.582 1.00 92.25 99 SER A N 1
ATOM 773 C CA . SER A 1 99 ? -33.856 -0.256 30.329 1.00 92.25 99 SER A CA 1
ATOM 774 C C . SER A 1 99 ? -34.450 -1.424 31.119 1.00 92.25 99 SER A C 1
ATOM 776 O O . SER A 1 99 ? -35.627 -1.390 31.471 1.00 92.25 99 SER A O 1
ATOM 778 N N . ASN A 1 100 ? -33.628 -2.421 31.458 1.00 89.62 100 ASN A N 1
ATOM 779 C CA . ASN A 1 100 ? -33.999 -3.539 32.326 1.00 89.62 100 ASN A CA 1
ATOM 780 C C . ASN A 1 100 ? -33.664 -3.285 33.808 1.00 89.62 100 ASN A C 1
ATOM 782 O O . ASN A 1 100 ? -33.776 -4.197 34.626 1.00 89.62 100 ASN A O 1
ATOM 786 N N . ASN A 1 101 ? -33.245 -2.062 34.161 1.00 84.94 101 ASN A N 1
ATOM 787 C CA . ASN A 1 101 ? -32.805 -1.673 35.502 1.00 84.94 101 ASN A CA 1
ATOM 788 C C . ASN A 1 101 ? -31.715 -2.602 36.080 1.00 84.94 101 ASN A C 1
ATOM 790 O O . ASN A 1 101 ? -31.641 -2.819 37.284 1.00 84.94 101 ASN A O 1
ATOM 794 N N . LEU A 1 102 ? -30.872 -3.189 35.232 1.00 82.62 102 LEU A N 1
ATOM 795 C CA . LEU A 1 102 ? -29.770 -4.062 35.628 1.00 82.62 102 LEU A CA 1
ATOM 796 C C . LEU A 1 102 ? -28.479 -3.245 35.784 1.00 82.62 102 LEU A C 1
ATOM 798 O O . LEU A 1 102 ? -28.232 -2.328 34.996 1.00 82.62 102 LEU A O 1
ATOM 802 N N . PRO A 1 103 ? -27.616 -3.571 36.764 1.00 83.44 103 PRO A N 1
ATOM 803 C CA . PRO A 1 103 ? -27.694 -4.665 37.750 1.00 83.44 103 PRO A CA 1
ATOM 804 C C . PRO A 1 103 ? -28.510 -4.320 39.012 1.00 83.44 103 PRO A C 1
ATOM 806 O O . PRO A 1 103 ? -28.682 -5.145 39.900 1.00 83.44 103 PRO A O 1
ATOM 809 N N . THR A 1 104 ? -29.060 -3.115 39.101 1.00 79.38 104 THR A N 1
ATOM 810 C CA . THR A 1 104 ? -29.786 -2.621 40.280 1.00 79.38 104 THR A CA 1
ATOM 811 C C . THR A 1 104 ? -30.963 -3.525 40.684 1.00 79.38 104 THR A C 1
ATOM 813 O O . THR A 1 104 ? -31.157 -3.786 41.867 1.00 79.38 104 THR A O 1
ATOM 816 N N . ALA A 1 105 ? -31.690 -4.088 39.716 1.00 78.38 105 ALA A N 1
ATOM 817 C CA . ALA A 1 105 ? -32.829 -4.976 39.934 1.00 78.38 105 ALA A CA 1
ATOM 818 C C . ALA A 1 105 ? -32.470 -6.311 40.612 1.00 78.38 105 ALA A C 1
ATOM 820 O O . ALA A 1 105 ? -33.352 -6.937 41.191 1.00 78.38 105 ALA A O 1
ATOM 821 N N . ILE A 1 106 ? -31.209 -6.759 40.541 1.00 81.94 106 ILE A N 1
ATOM 822 C CA . ILE A 1 106 ? -30.748 -7.980 41.228 1.00 81.94 106 ILE A CA 1
ATOM 823 C C . ILE A 1 106 ? -30.081 -7.687 42.580 1.00 81.94 106 ILE A C 1
ATOM 825 O O . ILE A 1 106 ? -29.985 -8.581 43.415 1.00 81.94 106 ILE A O 1
ATOM 829 N N . GLU A 1 107 ? -29.629 -6.453 42.8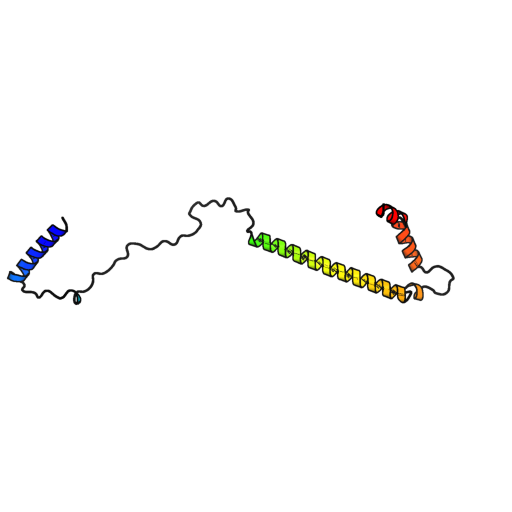04 1.00 79.88 107 GLU A N 1
ATOM 830 C CA . GLU A 1 107 ? -28.958 -6.024 44.040 1.00 79.88 107 GLU A CA 1
ATOM 831 C C . GLU A 1 107 ? -29.937 -5.504 45.103 1.00 79.88 107 GLU A C 1
ATOM 833 O O . GLU A 1 107 ? -29.623 -5.531 46.296 1.00 79.88 107 GLU A O 1
ATOM 838 N N . ASP A 1 108 ? -31.127 -5.053 44.692 1.00 72.69 108 ASP A N 1
ATOM 839 C CA . ASP A 1 108 ? -32.174 -4.578 45.596 1.00 72.69 108 ASP A CA 1
ATOM 840 C C . ASP A 1 108 ? -32.836 -5.747 46.347 1.00 72.69 108 ASP A C 1
ATOM 842 O O . ASP A 1 108 ? -33.901 -6.260 46.005 1.00 72.69 108 ASP A O 1
ATOM 846 N N . THR A 1 109 ? -32.150 -6.201 47.393 1.00 68.94 109 THR A N 1
ATOM 847 C CA . THR A 1 109 ? -32.571 -7.297 48.277 1.00 68.94 109 THR A CA 1
ATOM 848 C C . THR A 1 109 ? -33.505 -6.835 49.408 1.00 68.94 109 THR A C 1
ATOM 850 O O . THR A 1 109 ? -33.704 -7.559 50.384 1.00 68.94 109 THR A O 1
ATOM 853 N N . GLY A 1 110 ? -34.126 -5.653 49.285 1.00 62.53 110 GLY A N 1
ATOM 854 C CA . GLY A 1 110 ? -35.189 -5.186 50.186 1.00 62.53 110 GLY A CA 1
ATOM 855 C C . GLY A 1 110 ? -34.723 -4.396 51.413 1.00 62.53 110 GLY A C 1
ATOM 856 O O . GLY A 1 110 ? -35.528 -4.100 52.298 1.00 62.53 110 GLY A O 1
ATOM 857 N N . SER A 1 111 ? -33.444 -4.019 51.486 1.00 60.28 111 SER A N 1
ATOM 858 C CA . SER A 1 111 ? -32.999 -2.975 52.414 1.00 60.28 111 SER A CA 1
ATOM 859 C C . SER A 1 111 ? -33.197 -1.617 51.744 1.00 60.28 111 SER A C 1
ATOM 861 O O . SER A 1 111 ? -32.854 -1.468 50.580 1.00 60.28 111 SER A O 1
ATOM 863 N N . ASN A 1 112 ? -33.725 -0.620 52.458 1.00 62.12 112 ASN A N 1
ATOM 864 C CA . ASN A 1 112 ? -33.998 0.743 51.965 1.00 62.12 112 ASN A CA 1
ATOM 865 C C . ASN A 1 112 ? -32.705 1.554 51.658 1.00 62.12 112 ASN A C 1
ATOM 867 O O . ASN A 1 112 ? -32.627 2.756 51.913 1.00 62.12 112 ASN A O 1
ATOM 871 N N . ALA A 1 113 ? -31.649 0.872 51.217 1.00 72.69 113 ALA A N 1
ATOM 872 C CA . ALA A 1 113 ? -30.308 1.366 50.979 1.00 72.69 113 ALA A CA 1
ATOM 873 C C . ALA A 1 113 ? -30.043 1.460 49.472 1.00 72.69 113 ALA A C 1
ATOM 875 O O . ALA A 1 113 ? -30.517 0.646 48.687 1.00 72.69 113 ALA A O 1
ATOM 876 N N . VAL A 1 114 ? -29.247 2.454 49.072 1.00 79.12 114 VAL A N 1
ATOM 877 C CA . VAL A 1 114 ? -28.829 2.622 47.674 1.00 79.12 114 VAL A CA 1
ATOM 878 C C . VAL A 1 114 ? -28.060 1.370 47.213 1.00 79.12 114 VAL A C 1
ATOM 880 O O . VAL A 1 114 ? -27.140 0.964 47.932 1.00 79.12 114 VAL A O 1
ATOM 883 N N . PRO A 1 115 ? -28.390 0.784 46.047 1.00 82.75 115 PRO A N 1
ATOM 884 C CA . PRO A 1 115 ? -27.693 -0.379 45.497 1.00 82.75 115 PRO A CA 1
ATOM 885 C C . PRO A 1 115 ? -26.201 -0.124 45.285 1.00 82.75 115 PRO A C 1
ATOM 887 O O . PRO A 1 115 ? -25.782 1.000 44.981 1.00 82.75 115 PRO A O 1
ATOM 890 N N . ASP A 1 116 ? -25.391 -1.165 45.448 1.00 83.19 116 ASP A N 1
ATOM 891 C CA . ASP A 1 116 ? -23.934 -1.032 45.466 1.00 83.19 116 ASP A CA 1
ATOM 892 C C . ASP A 1 116 ? -23.370 -0.623 44.098 1.00 83.19 116 ASP A C 1
ATOM 894 O O . ASP A 1 116 ? -22.488 0.235 44.039 1.00 83.19 116 ASP A O 1
ATOM 898 N N . SER A 1 117 ? -23.976 -1.080 42.999 1.00 83.62 117 SER A N 1
ATOM 899 C CA . SER A 1 117 ? -23.650 -0.625 41.639 1.00 83.62 117 SER A CA 1
ATOM 900 C C . SER A 1 117 ? -23.818 0.885 41.427 1.00 83.62 117 SER A C 1
ATOM 902 O O . SER A 1 117 ? -23.052 1.512 40.689 1.00 83.62 117 SER A O 1
ATOM 904 N N . ILE A 1 118 ? -24.812 1.501 42.072 1.00 85.06 118 ILE A N 1
ATOM 905 C CA . ILE A 1 118 ? -25.051 2.948 41.993 1.00 85.06 118 ILE A CA 1
ATOM 906 C C . ILE A 1 118 ? -24.049 3.702 42.867 1.00 85.06 118 ILE A C 1
ATOM 908 O O . ILE A 1 118 ? -23.534 4.743 42.446 1.00 85.06 118 ILE A O 1
ATOM 912 N N . LYS A 1 119 ? -23.721 3.174 44.054 1.00 86.81 119 LYS A N 1
ATOM 913 C CA . LYS A 1 119 ? -22.681 3.751 44.918 1.00 86.81 119 LYS A CA 1
ATOM 914 C C . LYS A 1 119 ? -21.329 3.766 44.216 1.00 86.81 119 LYS A C 1
ATOM 916 O O . LYS A 1 119 ? -20.697 4.821 44.182 1.00 86.81 119 LYS A O 1
ATOM 921 N N . GLU A 1 120 ? -20.928 2.655 43.607 1.00 88.62 120 GLU A N 1
ATOM 922 C CA . GLU A 1 120 ? -19.658 2.541 42.886 1.00 88.62 120 GLU A CA 1
ATOM 923 C C . GLU A 1 120 ? -19.582 3.541 41.723 1.00 88.62 120 GLU A C 1
ATOM 925 O O . GLU A 1 120 ? -18.637 4.327 41.640 1.00 88.62 120 GLU A O 1
ATOM 930 N N . LYS A 1 121 ? -20.630 3.619 40.886 1.00 88.38 121 LYS A N 1
ATOM 931 C CA . LYS A 1 121 ? -20.710 4.626 39.812 1.00 88.38 121 LYS A CA 1
ATOM 932 C C . LYS A 1 121 ? -20.633 6.055 40.350 1.00 88.38 121 LYS A C 1
ATOM 934 O O . LYS A 1 121 ? -19.945 6.892 39.768 1.00 88.38 121 LYS A O 1
ATOM 939 N N . SER A 1 122 ? -21.308 6.346 41.464 1.00 89.06 122 SER A N 1
ATOM 940 C CA . SER A 1 122 ? -21.279 7.679 42.078 1.00 89.06 122 SER A CA 1
ATOM 941 C C . SER A 1 122 ? -19.887 8.050 42.595 1.00 89.06 122 SER A C 1
ATOM 943 O O . SER A 1 122 ? -19.452 9.191 42.433 1.00 89.06 122 SER A O 1
ATOM 945 N N . GLN A 1 123 ? -19.164 7.087 43.171 1.00 91.75 123 GLN A N 1
ATOM 946 C CA . GLN A 1 123 ? -17.802 7.286 43.642 1.00 91.75 123 GLN A CA 1
ATOM 947 C C . GLN A 1 123 ? -16.855 7.517 42.462 1.00 91.75 123 GLN A C 1
ATOM 949 O O . GLN A 1 123 ? -16.112 8.495 42.484 1.00 91.75 123 GLN A O 1
ATOM 954 N N . GLY A 1 124 ? -16.962 6.716 41.399 1.00 90.94 124 GLY A N 1
ATOM 955 C CA . GLY A 1 124 ? -16.165 6.897 40.184 1.00 90.94 124 GLY A CA 1
ATOM 956 C C . GLY A 1 124 ? -16.346 8.282 39.550 1.00 90.94 124 GLY A C 1
ATOM 957 O O . GLY A 1 124 ? -15.366 8.915 39.162 1.00 90.94 124 GLY A O 1
ATOM 958 N N . ILE A 1 125 ? -17.574 8.814 39.515 1.00 92.44 125 ILE A N 1
ATOM 959 C CA . ILE A 1 125 ? -17.834 10.183 39.029 1.00 92.44 125 ILE A CA 1
ATOM 960 C C . ILE A 1 125 ? -17.159 11.229 39.929 1.00 92.44 125 ILE A C 1
ATOM 962 O O . ILE A 1 125 ? -16.569 12.187 39.429 1.00 92.44 125 ILE A O 1
ATOM 966 N N . ARG A 1 126 ? -17.218 11.062 41.256 1.00 91.81 126 ARG A N 1
ATOM 967 C CA . ARG A 1 126 ? -16.578 11.989 42.206 1.00 91.81 126 ARG A CA 1
ATOM 968 C C . ARG A 1 126 ? -15.054 11.969 42.089 1.00 91.81 126 ARG A C 1
ATOM 970 O O . ARG A 1 126 ? -14.442 13.031 42.140 1.00 91.81 126 ARG A O 1
ATOM 977 N N . GLU A 1 127 ? -14.456 10.797 41.897 1.00 92.62 127 GLU A N 1
ATOM 978 C CA . GLU A 1 127 ? -13.010 10.633 41.689 1.00 92.62 127 GLU A CA 1
ATOM 979 C C . GLU A 1 127 ? -12.531 11.286 40.386 1.00 92.62 127 GLU A C 1
ATOM 981 O O . GLU A 1 127 ? -11.433 11.833 40.337 1.00 92.62 127 GLU A O 1
ATOM 986 N N . GLN A 1 128 ? -13.377 11.319 39.354 1.00 90.31 128 GLN A N 1
ATOM 987 C CA . GLN A 1 128 ? -13.094 11.997 38.084 1.00 90.31 128 GLN A CA 1
ATOM 988 C C . GLN A 1 128 ? -13.271 13.528 38.140 1.00 90.31 128 GLN A C 1
ATOM 990 O O . GLN A 1 128 ? -13.238 14.189 37.105 1.00 90.31 128 GLN A O 1
ATOM 995 N N . GLY A 1 129 ? -13.440 14.110 39.332 1.00 87.69 129 GLY A N 1
ATOM 996 C CA . GLY A 1 129 ? -13.623 15.554 39.520 1.00 87.69 129 GLY A CA 1
ATOM 997 C C . GLY A 1 129 ? -15.084 16.010 39.494 1.00 87.69 129 GLY A C 1
ATOM 998 O O . GLY A 1 129 ? -15.353 17.210 39.504 1.00 87.69 129 GLY A O 1
ATOM 999 N N . GLY A 1 130 ? -16.036 15.071 39.494 1.00 91.06 130 GLY A N 1
ATOM 1000 C CA . GLY A 1 130 ? -17.464 15.360 39.566 1.00 91.06 130 GLY A CA 1
ATOM 1001 C C . GLY A 1 130 ? -17.963 16.215 38.402 1.00 91.06 130 GLY A C 1
ATOM 1002 O O . GLY A 1 130 ? -17.456 16.146 37.285 1.00 91.06 130 GLY A O 1
ATOM 1003 N N . ILE A 1 131 ? -18.977 17.036 38.672 1.00 91.19 131 ILE A N 1
ATOM 1004 C CA . ILE A 1 131 ? -19.559 17.922 37.657 1.00 91.19 131 ILE A CA 1
ATOM 1005 C C . ILE A 1 131 ? -18.606 19.053 37.245 1.00 91.19 131 ILE A C 1
ATOM 1007 O O . ILE A 1 131 ? -18.609 19.458 36.087 1.00 91.19 131 ILE A O 1
ATOM 1011 N N . GLN A 1 132 ? -17.727 19.479 38.158 1.00 89.94 132 GLN A N 1
ATOM 1012 C CA . GLN A 1 132 ? -16.756 20.549 37.930 1.00 89.94 132 GLN A CA 1
ATOM 1013 C C . GLN A 1 132 ? -15.855 20.240 36.726 1.00 89.94 132 GLN A C 1
ATOM 1015 O O . GLN A 1 132 ? -15.660 21.087 35.865 1.00 89.94 132 GLN A O 1
ATOM 1020 N N . SER A 1 133 ? -15.387 18.991 36.597 1.00 89.56 133 SER A N 1
ATOM 1021 C CA . SER A 1 133 ? -14.521 18.588 35.477 1.00 89.56 133 SER A CA 1
ATOM 1022 C C . SER A 1 133 ? -15.205 18.677 34.106 1.00 89.56 133 SER A C 1
ATOM 1024 O O . SER A 1 133 ? -14.528 18.821 33.085 1.00 89.56 133 SER A O 1
ATOM 1026 N N . LEU A 1 134 ? -16.537 18.568 34.059 1.00 89.62 134 LEU A N 1
ATOM 1027 C CA . LEU A 1 134 ? -17.304 18.753 32.828 1.00 89.62 134 LEU A CA 1
ATOM 1028 C C . LEU A 1 134 ? -17.490 20.238 32.517 1.00 89.62 134 LEU A C 1
ATOM 1030 O O . LEU A 1 134 ? -17.331 20.630 31.365 1.00 89.62 134 LEU A O 1
ATOM 1034 N N . GLU A 1 135 ? -17.784 21.050 33.534 1.00 91.62 135 GLU A N 1
ATOM 1035 C CA . GLU A 1 135 ? -17.921 22.504 33.397 1.00 91.62 135 GLU A CA 1
ATOM 1036 C C . GLU A 1 135 ? -16.604 23.151 32.945 1.00 91.62 135 GLU A C 1
ATOM 1038 O O . GLU A 1 135 ? -16.612 23.937 32.001 1.00 91.62 135 GLU A O 1
ATOM 1043 N N . ASP A 1 136 ? -15.471 22.731 33.511 1.00 91.56 136 ASP A N 1
ATOM 1044 C CA . ASP A 1 136 ? -14.130 23.217 33.153 1.00 91.56 136 ASP A CA 1
ATOM 1045 C C . ASP A 1 136 ? -13.705 22.855 31.718 1.00 91.56 136 ASP A C 1
ATOM 1047 O O . ASP A 1 136 ? -12.795 23.465 31.169 1.00 91.56 136 ASP A O 1
ATOM 1051 N N . LYS A 1 137 ? -14.307 21.825 31.108 1.00 86.94 137 LYS A N 1
ATOM 1052 C CA . LYS A 1 137 ? -14.061 21.456 29.699 1.00 86.94 137 LYS A CA 1
ATOM 1053 C C . LYS A 1 137 ? -15.011 22.154 28.731 1.00 86.94 137 LYS A C 1
ATOM 1055 O O . LYS A 1 137 ? -14.792 22.085 27.521 1.00 86.94 137 LYS A O 1
ATOM 1060 N N . LEU A 1 138 ? -16.096 22.730 29.246 1.00 83.81 138 LEU A N 1
ATOM 1061 C CA . LEU A 1 138 ? -17.127 23.398 28.459 1.00 83.81 138 LEU A CA 1
ATOM 1062 C C . LEU A 1 138 ? -16.825 24.894 28.263 1.00 83.81 138 LEU A C 1
ATOM 1064 O O . LEU A 1 138 ? -17.267 25.462 27.264 1.00 83.81 138 LEU A O 1
ATOM 1068 N N . TYR A 1 139 ? -16.085 25.505 29.194 1.00 61.41 139 TYR A N 1
ATOM 1069 C CA . TYR A 1 139 ? -15.617 26.897 29.165 1.00 61.41 139 TYR A CA 1
ATOM 1070 C C . TYR A 1 139 ? -14.114 26.989 28.891 1.00 61.41 139 TYR A C 1
ATOM 1072 O O . TYR A 1 139 ? -13.706 28.003 28.279 1.00 61.41 139 TYR A O 1
#

Foldseek 3Di:
DVVVVVVVVVVVVVVCCVPPPVDDDDDPVPDDDDDDDDPDDDDDDDPPDPPDDDPCPVPDDPVVVVVVVVVVVVVVVVVVVVVVVVVVVVVVVVVVCVVVVPPQVVQPPPDPDRGPVVVVVVVVCVVCVHVVNVVVVVD

Sequence (139 aa):
ELTSSLKKNLEAIEKDNNFIYNDRVPDFGTLERPGKASIAKVIQFQSPASNFLDLFTNLVPLPISHAMSNYNSKKDALVSEELEKLRNTTSSLNENLASNNLPTAIEDTGSNAVPDSIKEKSQGIREQGGIQSLEDKLY

Secondary structure (DSSP, 8-state):
-HHHHHHHHHHHHHHHIIIII-PPPPPGGGSPPPP------PPP-PSSPTT---TTTTSPPHHHHHHHHHHHHHHHHHHHHHHHHHHHHHHHHHHHHHHTTTTHHHH--S-SS--HHHHHHHHHHHHTTTTHHHHHHH-